Protein AF-A0A374W0S4-F1 (afdb_monomer_lite)

Structure (mmCIF, N/CA/C/O backbone):
data_AF-A0A374W0S4-F1
#
_entry.id   AF-A0A374W0S4-F1
#
loop_
_atom_site.group_PDB
_atom_site.id
_atom_site.type_symbol
_atom_site.label_atom_id
_atom_site.label_alt_id
_atom_site.label_comp_id
_atom_site.label_asym_id
_atom_site.label_entity_id
_atom_site.label_seq_id
_atom_site.pdbx_PDB_ins_code
_atom_site.Cartn_x
_atom_site.Cartn_y
_atom_site.Cartn_z
_atom_site.occupancy
_atom_site.B_iso_or_equiv
_atom_site.auth_seq_id
_atom_site.auth_comp_id
_atom_site.auth_asym_id
_atom_site.auth_atom_id
_atom_site.pdbx_PDB_model_num
ATOM 1 N N . MET A 1 1 ? -20.750 12.967 13.859 1.00 58.66 1 MET A N 1
ATOM 2 C CA . MET A 1 1 ? -20.765 11.959 12.766 1.00 58.66 1 MET A CA 1
ATOM 3 C C . MET A 1 1 ? -19.835 12.288 11.595 1.00 58.66 1 MET A C 1
ATOM 5 O O . MET A 1 1 ? -19.099 11.396 11.187 1.00 58.66 1 MET A O 1
ATOM 9 N N . LYS A 1 2 ? -19.799 13.530 11.077 1.00 63.59 2 LYS A N 1
ATOM 10 C CA . LYS A 1 2 ? -18.998 13.895 9.885 1.00 63.59 2 LYS A CA 1
ATOM 11 C C . LYS A 1 2 ? -17.492 13.575 9.998 1.00 63.59 2 LYS A C 1
ATOM 13 O O . LYS A 1 2 ? -16.965 12.877 9.142 1.00 63.59 2 LYS A O 1
ATOM 18 N N . PHE A 1 3 ? -16.830 13.957 11.097 1.00 68.38 3 PHE A N 1
ATOM 19 C CA . PHE A 1 3 ? -15.390 13.697 11.301 1.00 68.38 3 PHE A CA 1
ATOM 20 C C . PHE A 1 3 ? -15.018 12.201 11.299 1.00 68.38 3 PHE A C 1
ATOM 22 O O . PHE A 1 3 ? -14.041 11.804 10.675 1.00 68.38 3 PHE A O 1
ATOM 29 N N . LYS A 1 4 ? -15.827 11.346 11.945 1.00 75.56 4 LYS A N 1
ATOM 30 C CA . LYS A 1 4 ? -15.586 9.890 11.982 1.00 75.56 4 LYS A CA 1
ATOM 31 C C . LYS A 1 4 ? -15.698 9.248 10.596 1.00 75.56 4 LYS A C 1
ATOM 33 O O . LYS A 1 4 ? -14.952 8.321 10.294 1.00 75.56 4 LYS A O 1
ATOM 38 N N . THR A 1 5 ? -16.604 9.760 9.766 1.00 81.62 5 THR A N 1
ATOM 39 C CA . THR A 1 5 ? -16.811 9.283 8.391 1.00 81.62 5 THR A CA 1
ATOM 40 C C . THR A 1 5 ? -15.637 9.690 7.503 1.00 81.62 5 THR A C 1
ATOM 42 O O . THR A 1 5 ? -15.039 8.837 6.861 1.00 81.62 5 THR A O 1
ATOM 45 N N . ILE A 1 6 ? -15.230 10.962 7.561 1.00 84.25 6 ILE A N 1
ATOM 46 C CA . ILE A 1 6 ? -14.081 11.484 6.806 1.00 84.25 6 ILE A CA 1
ATOM 47 C C . ILE A 1 6 ? -12.793 10.744 7.183 1.00 84.25 6 ILE A C 1
ATOM 49 O O . ILE A 1 6 ? -12.086 10.269 6.303 1.00 84.25 6 ILE A O 1
ATOM 53 N N . ASN A 1 7 ? -12.521 10.556 8.478 1.00 86.00 7 ASN A N 1
ATOM 54 C CA . ASN A 1 7 ? -11.341 9.807 8.914 1.00 86.00 7 ASN A CA 1
ATOM 55 C C . ASN A 1 7 ? -11.355 8.349 8.421 1.00 86.00 7 ASN A C 1
ATOM 57 O O . ASN A 1 7 ? -10.319 7.794 8.070 1.00 86.00 7 ASN A O 1
ATOM 61 N N . THR A 1 8 ? -12.532 7.721 8.383 1.00 90.06 8 THR A N 1
ATOM 62 C CA . THR A 1 8 ? -12.678 6.358 7.857 1.00 90.06 8 THR A CA 1
ATOM 63 C C . THR A 1 8 ? -12.290 6.311 6.383 1.00 90.06 8 THR A C 1
ATOM 65 O O . THR A 1 8 ? -11.489 5.462 6.009 1.00 90.06 8 THR A O 1
ATOM 68 N N . ILE A 1 9 ? -12.779 7.255 5.574 1.00 91.50 9 ILE A N 1
ATOM 69 C CA . ILE A 1 9 ? -12.438 7.359 4.149 1.00 91.50 9 ILE A CA 1
ATOM 70 C C . ILE A 1 9 ? -10.937 7.594 3.964 1.00 91.50 9 ILE A C 1
ATOM 72 O O . ILE A 1 9 ? -10.302 6.842 3.235 1.00 91.50 9 ILE A O 1
ATOM 76 N N . ILE A 1 10 ? -10.363 8.571 4.674 1.00 91.25 10 ILE A N 1
ATOM 77 C CA . ILE A 1 10 ? -8.934 8.903 4.593 1.00 91.25 10 ILE A CA 1
ATOM 78 C C . ILE A 1 10 ? -8.081 7.689 4.947 1.00 91.25 10 ILE A C 1
ATOM 80 O O . ILE A 1 10 ? -7.258 7.287 4.140 1.00 91.25 10 ILE A O 1
ATOM 84 N N . CYS A 1 11 ? -8.305 7.063 6.107 1.00 92.31 11 CYS A N 1
ATOM 85 C CA . CYS A 1 11 ? -7.535 5.884 6.510 1.00 92.31 11 CYS A CA 1
ATOM 86 C C . CYS A 1 11 ? -7.649 4.758 5.476 1.00 92.31 11 CYS A C 1
ATOM 88 O O . CYS A 1 11 ? -6.663 4.084 5.208 1.00 92.31 11 CYS A O 1
ATOM 90 N N . SER A 1 12 ? -8.837 4.562 4.895 1.00 93.25 12 SER A N 1
ATOM 91 C CA . SER A 1 12 ? -9.066 3.541 3.865 1.00 93.25 12 SER A CA 1
ATOM 92 C C . SER A 1 12 ? -8.258 3.830 2.606 1.00 93.25 12 SER A C 1
ATOM 94 O O . SER A 1 12 ? -7.536 2.956 2.144 1.00 93.25 12 SER A O 1
ATOM 96 N N . ALA A 1 13 ? -8.317 5.064 2.105 1.00 93.44 13 ALA A N 1
ATOM 97 C CA . ALA A 1 13 ? -7.558 5.494 0.938 1.00 93.44 13 ALA A CA 1
ATOM 98 C C . ALA A 1 13 ? -6.042 5.440 1.188 1.00 93.44 13 ALA A C 1
ATOM 100 O O . ALA A 1 13 ? -5.299 4.946 0.345 1.00 93.44 13 ALA A O 1
ATOM 101 N N . THR A 1 14 ? -5.576 5.878 2.364 1.00 93.69 14 THR A N 1
ATOM 102 C CA . THR A 1 14 ? -4.165 5.778 2.755 1.00 93.69 14 THR A CA 1
ATOM 103 C C . THR A 1 14 ? -3.705 4.326 2.761 1.00 93.69 14 THR A C 1
ATOM 105 O O . THR A 1 14 ? -2.672 4.036 2.172 1.00 93.69 14 THR A O 1
ATOM 108 N N . MET A 1 15 ? -4.461 3.411 3.382 1.00 94.56 15 MET A N 1
ATOM 109 C CA . MET A 1 15 ? -4.130 1.979 3.393 1.00 94.56 15 MET A CA 1
ATOM 110 C C . MET A 1 15 ? -4.019 1.408 1.982 1.00 94.56 15 MET A C 1
ATOM 112 O O . MET A 1 15 ? -3.077 0.683 1.688 1.00 94.56 15 MET A O 1
ATOM 116 N N . SER A 1 16 ? -4.947 1.762 1.100 1.00 93.38 16 SER A N 1
ATOM 117 C CA . SER A 1 16 ? -4.920 1.303 -0.285 1.00 93.38 16 SER A CA 1
ATOM 118 C C . SER A 1 16 ? -3.696 1.793 -1.036 1.00 93.38 16 SER A C 1
ATOM 120 O O . SER A 1 16 ? -2.976 0.983 -1.613 1.00 93.38 16 SER A O 1
ATOM 122 N N . VAL A 1 17 ? -3.420 3.098 -0.981 1.00 92.44 17 VAL A N 1
ATOM 123 C CA . VAL A 1 17 ? -2.268 3.680 -1.673 1.00 92.44 17 VAL A CA 1
ATOM 124 C C . VAL A 1 17 ? -0.968 3.073 -1.154 1.00 92.44 17 VAL A C 1
ATOM 126 O O . VAL A 1 17 ? -0.157 2.630 -1.956 1.00 92.44 17 VAL A O 1
ATOM 129 N N . ILE A 1 18 ? -0.768 2.977 0.167 1.00 92.44 18 ILE A N 1
ATOM 130 C CA . ILE A 1 18 ? 0.483 2.414 0.699 1.00 92.44 18 ILE A CA 1
ATOM 131 C C . ILE A 1 18 ? 0.643 0.938 0.333 1.00 92.44 18 ILE A C 1
ATOM 133 O O . ILE A 1 18 ? 1.738 0.533 -0.036 1.00 92.44 18 ILE A O 1
ATOM 137 N N . THR A 1 19 ? -0.420 0.132 0.421 1.00 91.50 19 THR A N 1
ATOM 138 C CA . THR A 1 19 ? -0.326 -1.312 0.186 1.00 91.50 19 THR A CA 1
ATOM 139 C C . THR A 1 19 ? -0.103 -1.596 -1.289 1.00 91.50 19 THR A C 1
ATOM 141 O O . THR A 1 19 ? 0.762 -2.401 -1.617 1.00 91.50 19 THR A O 1
ATOM 144 N N . VAL A 1 20 ? -0.827 -0.917 -2.180 1.00 90.50 20 VAL A N 1
ATOM 145 C CA . VAL A 1 20 ? -0.668 -1.120 -3.622 1.00 90.50 20 VAL A CA 1
ATOM 146 C C . VAL A 1 20 ? 0.694 -0.614 -4.092 1.00 90.50 20 VAL A C 1
ATOM 148 O O . VAL A 1 20 ? 1.413 -1.356 -4.756 1.00 90.50 20 VAL A O 1
ATOM 151 N N . SER A 1 21 ? 1.107 0.592 -3.690 1.00 89.44 21 SER A N 1
ATOM 152 C CA . SER A 1 21 ? 2.436 1.108 -4.038 1.00 89.44 21 SER A CA 1
ATOM 153 C C . SER A 1 21 ? 3.566 0.238 -3.479 1.00 89.44 21 SER A C 1
ATOM 155 O O . SER A 1 21 ? 4.611 0.118 -4.114 1.00 89.44 21 SER A O 1
ATOM 157 N N . ALA A 1 22 ? 3.370 -0.395 -2.318 1.00 89.19 22 ALA A N 1
ATOM 158 C CA . ALA A 1 22 ? 4.376 -1.265 -1.718 1.00 89.19 22 ALA A CA 1
ATOM 159 C C . ALA A 1 22 ? 4.645 -2.540 -2.513 1.00 89.19 22 ALA A C 1
ATOM 161 O O . ALA A 1 22 ? 5.776 -3.015 -2.480 1.00 89.19 22 ALA A O 1
ATOM 162 N N . ILE A 1 23 ? 3.658 -3.071 -3.242 1.00 84.94 23 ILE A N 1
ATOM 163 C CA . ILE A 1 23 ? 3.867 -4.228 -4.128 1.00 84.94 23 ILE A CA 1
ATOM 164 C C . ILE A 1 23 ? 4.950 -3.888 -5.157 1.00 84.94 23 ILE A C 1
ATOM 166 O O . ILE A 1 23 ? 5.914 -4.632 -5.315 1.00 84.94 23 ILE A O 1
ATOM 170 N N . PHE A 1 24 ? 4.826 -2.722 -5.790 1.00 80.25 24 PHE A N 1
ATOM 171 C CA . PHE A 1 24 ? 5.741 -2.269 -6.835 1.00 80.25 24 PHE A CA 1
ATOM 172 C C . PHE A 1 24 ? 7.097 -1.829 -6.276 1.00 80.25 24 PHE A C 1
ATOM 174 O O . PHE A 1 24 ? 8.147 -2.214 -6.788 1.00 80.25 24 PHE A O 1
ATOM 181 N N . LEU A 1 25 ? 7.099 -1.052 -5.191 1.00 84.44 25 LEU A N 1
ATOM 182 C CA . LEU A 1 25 ? 8.344 -0.537 -4.625 1.00 84.44 25 LEU A CA 1
ATOM 183 C C . LEU A 1 25 ? 9.178 -1.640 -3.956 1.00 84.44 25 LEU A C 1
ATOM 185 O O . LEU A 1 25 ? 10.404 -1.563 -3.959 1.00 84.44 25 LEU A O 1
ATOM 189 N N . ALA A 1 26 ? 8.546 -2.688 -3.418 1.00 85.88 26 ALA A N 1
ATOM 190 C CA . ALA A 1 26 ? 9.260 -3.832 -2.854 1.00 85.88 26 ALA A CA 1
ATOM 191 C C . ALA A 1 26 ? 10.043 -4.622 -3.911 1.00 85.88 26 ALA A C 1
ATOM 193 O O . ALA A 1 26 ? 11.093 -5.178 -3.589 1.00 85.88 26 ALA A O 1
ATOM 194 N N . GLU A 1 27 ? 9.563 -4.662 -5.156 1.00 80.75 27 GLU A N 1
ATOM 195 C CA . GLU A 1 27 ? 10.288 -5.279 -6.267 1.00 80.75 27 GLU A CA 1
ATOM 196 C C . GLU A 1 27 ? 11.550 -4.476 -6.605 1.00 80.75 27 GLU A C 1
ATOM 198 O O . GLU A 1 27 ? 12.648 -5.030 -6.623 1.00 80.75 27 GLU A O 1
ATOM 203 N N . ILE A 1 28 ? 11.409 -3.154 -6.738 1.00 79.56 28 ILE A N 1
ATOM 204 C CA . ILE A 1 28 ? 12.524 -2.223 -6.965 1.00 79.56 28 ILE A CA 1
ATOM 205 C C . ILE A 1 28 ? 13.573 -2.323 -5.851 1.00 79.56 28 ILE A C 1
ATOM 207 O O . ILE A 1 28 ? 14.764 -2.473 -6.119 1.00 79.56 28 ILE A O 1
ATOM 211 N N . ILE A 1 29 ? 13.133 -2.272 -4.590 1.00 83.19 29 ILE A N 1
ATOM 212 C CA . ILE A 1 29 ? 14.024 -2.399 -3.431 1.00 83.19 29 ILE A CA 1
ATOM 213 C C . ILE A 1 29 ? 14.702 -3.768 -3.437 1.00 83.19 29 ILE A C 1
ATOM 215 O O . ILE A 1 29 ? 15.890 -3.844 -3.160 1.00 83.19 29 ILE A O 1
ATOM 219 N N . GLY A 1 30 ? 13.974 -4.838 -3.769 1.00 81.12 30 GLY A N 1
ATOM 220 C CA . GLY A 1 30 ? 14.528 -6.187 -3.843 1.00 81.12 30 GLY A CA 1
ATOM 221 C C . GLY A 1 30 ? 15.654 -6.318 -4.865 1.00 81.12 30 GLY A C 1
ATOM 222 O O . GLY A 1 30 ? 16.652 -6.971 -4.580 1.00 81.12 30 GLY A O 1
ATOM 223 N N . ILE A 1 31 ? 15.507 -5.663 -6.017 1.00 79.06 31 ILE A N 1
ATOM 224 C CA . ILE A 1 31 ? 16.524 -5.620 -7.072 1.00 79.06 31 ILE A CA 1
ATOM 225 C C . ILE A 1 31 ? 17.734 -4.791 -6.640 1.00 79.06 31 ILE A C 1
ATOM 227 O O . ILE A 1 31 ? 18.868 -5.216 -6.840 1.00 79.06 31 ILE A O 1
ATOM 231 N N . ALA A 1 32 ? 17.506 -3.623 -6.034 1.00 80.62 32 ALA A N 1
ATOM 232 C CA . ALA A 1 32 ? 18.589 -2.761 -5.575 1.00 80.62 32 ALA A CA 1
ATOM 233 C C . ALA A 1 32 ? 19.374 -3.395 -4.414 1.00 80.62 32 ALA A C 1
ATOM 235 O O . ALA A 1 32 ? 20.603 -3.364 -4.396 1.00 80.62 32 ALA A O 1
ATOM 236 N N . ASN A 1 33 ? 18.664 -3.947 -3.427 1.00 83.81 33 ASN A N 1
ATOM 237 C CA . ASN A 1 33 ? 19.228 -4.656 -2.286 1.00 83.81 33 ASN A CA 1
ATOM 238 C C . ASN A 1 33 ? 18.149 -5.473 -1.547 1.00 83.81 33 ASN A C 1
ATOM 240 O O . ASN A 1 33 ? 17.337 -4.942 -0.779 1.00 83.81 33 ASN A O 1
ATOM 244 N N . GLU A 1 34 ? 18.207 -6.796 -1.706 1.00 84.25 34 GLU A N 1
ATOM 245 C CA . GLU A 1 34 ? 17.244 -7.738 -1.131 1.00 84.25 34 GLU A CA 1
ATOM 246 C C . GLU A 1 34 ? 17.101 -7.632 0.400 1.00 84.25 34 GLU A C 1
ATOM 248 O O . GLU A 1 34 ? 16.003 -7.839 0.929 1.00 84.25 34 GLU A O 1
ATOM 253 N N . LEU A 1 35 ? 18.160 -7.228 1.117 1.00 88.56 35 LEU A N 1
ATOM 254 C CA . LEU A 1 35 ? 18.153 -7.085 2.577 1.00 88.56 35 LEU A CA 1
ATOM 255 C C . LEU A 1 35 ? 17.101 -6.078 3.062 1.00 88.56 35 LEU A C 1
ATOM 257 O O . LEU A 1 35 ? 16.513 -6.263 4.128 1.00 88.56 35 LEU A O 1
ATOM 261 N N . PHE A 1 36 ? 16.836 -5.024 2.285 1.00 88.69 36 PHE A N 1
ATOM 262 C CA . PHE A 1 36 ? 15.894 -3.969 2.669 1.00 88.69 36 PHE A CA 1
ATOM 263 C C . PHE A 1 36 ? 14.438 -4.286 2.316 1.00 88.69 36 PHE A C 1
ATOM 265 O O . PHE A 1 36 ? 13.533 -3.626 2.834 1.00 88.69 36 PHE A O 1
ATOM 272 N N . ARG A 1 37 ? 14.180 -5.323 1.509 1.00 88.88 37 ARG A N 1
ATOM 273 C CA . ARG A 1 37 ? 12.826 -5.676 1.060 1.00 88.88 37 ARG A CA 1
ATOM 274 C C . ARG A 1 37 ? 11.918 -6.069 2.225 1.00 88.88 37 ARG A C 1
ATOM 276 O O . ARG A 1 37 ? 10.814 -5.546 2.350 1.00 88.88 37 ARG A O 1
ATOM 283 N N . LEU A 1 38 ? 12.374 -6.961 3.106 1.00 89.88 38 LEU A N 1
ATOM 284 C CA . LEU A 1 38 ? 11.569 -7.414 4.247 1.00 89.88 38 LEU A CA 1
ATOM 285 C C . LEU A 1 38 ? 11.334 -6.297 5.288 1.00 89.88 38 LEU A C 1
ATOM 287 O O . LEU A 1 38 ? 10.174 -6.090 5.653 1.00 89.88 38 LEU A O 1
ATOM 291 N N . PRO A 1 39 ? 12.358 -5.539 5.741 1.00 92.81 39 PRO A N 1
ATOM 292 C CA . PRO A 1 39 ? 12.149 -4.373 6.600 1.00 92.81 39 PRO A CA 1
ATOM 293 C C . PRO A 1 39 ? 11.141 -3.374 6.024 1.00 92.81 39 PRO A C 1
ATOM 295 O O . PRO A 1 39 ? 10.272 -2.897 6.752 1.00 92.81 39 PRO A O 1
ATOM 298 N N . TYR A 1 40 ? 11.205 -3.103 4.717 1.00 91.25 40 TYR A N 1
ATOM 299 C CA . TYR A 1 40 ? 10.252 -2.228 4.041 1.00 91.25 40 TYR A CA 1
ATOM 300 C C . TYR A 1 40 ? 8.809 -2.748 4.145 1.00 91.25 40 TYR A C 1
ATOM 302 O O . TYR A 1 40 ? 7.920 -2.022 4.596 1.00 91.25 40 TYR A O 1
ATOM 310 N N . LEU A 1 41 ? 8.574 -4.022 3.812 1.00 92.19 41 LEU A 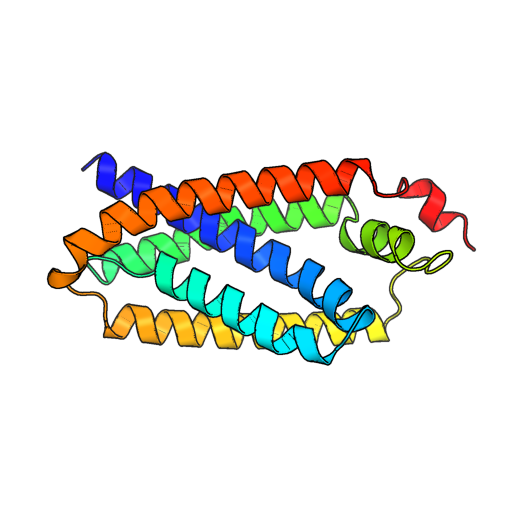N 1
ATOM 311 C CA . LEU A 1 41 ? 7.245 -4.639 3.903 1.00 92.19 41 LEU A CA 1
ATOM 312 C C . LEU A 1 41 ? 6.694 -4.633 5.338 1.00 92.19 41 LEU A C 1
ATOM 314 O O . LEU A 1 41 ? 5.502 -4.399 5.543 1.00 92.19 41 LEU A O 1
ATOM 318 N N . LEU A 1 42 ? 7.554 -4.836 6.342 1.00 93.44 42 LEU A N 1
ATOM 319 C CA . LEU A 1 42 ? 7.167 -4.749 7.752 1.00 93.44 42 LEU A CA 1
ATOM 320 C C . LEU A 1 42 ? 6.724 -3.335 8.136 1.00 93.44 42 LEU A C 1
ATOM 322 O O . LEU A 1 42 ? 5.698 -3.179 8.799 1.00 93.44 42 LEU A O 1
ATOM 326 N N . VAL A 1 43 ? 7.448 -2.302 7.696 1.00 92.88 43 VAL A N 1
ATOM 327 C CA . VAL A 1 43 ? 7.060 -0.902 7.932 1.00 92.88 43 VAL A CA 1
ATOM 328 C C . VAL A 1 43 ? 5.693 -0.612 7.312 1.00 92.88 43 VAL A C 1
ATOM 330 O O . VAL A 1 43 ? 4.824 -0.053 7.983 1.00 92.88 43 VAL A O 1
ATOM 333 N N . VAL A 1 44 ? 5.459 -1.050 6.071 1.00 93.06 44 VAL A N 1
ATOM 334 C CA . VAL A 1 44 ? 4.159 -0.897 5.397 1.00 93.06 44 VAL A CA 1
ATOM 335 C C . VAL A 1 44 ? 3.048 -1.589 6.188 1.00 93.06 44 VAL A C 1
ATOM 337 O O . VAL A 1 44 ? 2.006 -0.982 6.440 1.00 93.06 44 VAL A O 1
ATOM 340 N N . ALA A 1 45 ? 3.273 -2.820 6.649 1.00 93.62 45 ALA A N 1
ATOM 341 C CA . ALA A 1 45 ? 2.298 -3.563 7.441 1.00 93.62 45 ALA A CA 1
ATOM 342 C C . ALA A 1 45 ? 1.985 -2.891 8.791 1.00 93.62 45 ALA A C 1
ATOM 344 O O . ALA A 1 45 ? 0.830 -2.876 9.223 1.00 93.62 45 ALA A O 1
ATOM 345 N N . VAL A 1 46 ? 2.982 -2.283 9.441 1.00 92.81 46 VAL A N 1
ATOM 346 C CA . VAL A 1 46 ? 2.791 -1.507 10.677 1.00 92.81 46 VAL A CA 1
ATOM 347 C C . VAL A 1 46 ? 1.950 -0.260 10.417 1.00 92.81 46 VAL A C 1
ATOM 349 O O . VAL A 1 46 ? 1.011 0.002 11.170 1.00 92.81 46 VAL A O 1
ATOM 352 N N . ILE A 1 47 ? 2.234 0.490 9.347 1.00 92.50 47 ILE A N 1
ATOM 353 C CA . ILE A 1 47 ? 1.433 1.665 8.967 1.00 92.50 47 ILE A CA 1
ATOM 354 C C . ILE A 1 47 ? -0.004 1.233 8.655 1.00 92.50 47 ILE A C 1
ATOM 356 O O . ILE A 1 47 ? -0.952 1.847 9.143 1.00 92.50 47 ILE A O 1
ATOM 360 N N . TYR A 1 48 ? -0.176 0.141 7.911 1.00 93.44 48 TYR A N 1
ATOM 361 C CA . TYR A 1 48 ? -1.481 -0.432 7.597 1.00 93.44 48 TYR A CA 1
ATOM 362 C C . TYR A 1 48 ? -2.271 -0.792 8.867 1.00 93.44 48 TYR A C 1
ATOM 364 O O . TYR A 1 48 ? -3.408 -0.350 9.050 1.00 93.44 48 TYR A O 1
ATOM 372 N N . ALA A 1 49 ? -1.650 -1.512 9.806 1.00 92.19 49 ALA A N 1
ATOM 373 C CA . ALA A 1 49 ? -2.259 -1.844 11.094 1.00 92.19 49 ALA A CA 1
ATOM 374 C C . ALA A 1 49 ? -2.616 -0.584 11.899 1.00 92.19 49 ALA A C 1
ATOM 376 O O . ALA A 1 49 ? -3.706 -0.489 12.474 1.00 92.19 49 ALA A O 1
ATOM 377 N N . ALA A 1 50 ? -1.726 0.412 11.903 1.00 91.25 50 ALA A N 1
ATOM 378 C CA . ALA A 1 50 ? -1.952 1.685 12.568 1.00 91.25 50 ALA A CA 1
ATOM 379 C C . ALA A 1 50 ? -3.142 2.440 11.966 1.00 91.25 50 ALA A C 1
ATOM 381 O O . ALA A 1 50 ? -3.899 3.037 12.725 1.00 91.25 50 ALA A O 1
ATOM 382 N N . MET A 1 51 ? -3.362 2.383 10.648 1.00 92.62 51 MET A N 1
ATOM 383 C CA . MET A 1 51 ? -4.515 2.994 9.966 1.00 92.62 51 MET A CA 1
ATOM 384 C C . MET A 1 51 ? -5.831 2.224 10.185 1.00 92.62 51 MET A C 1
ATOM 386 O O . MET A 1 51 ? -6.907 2.834 10.207 1.00 92.62 51 MET A O 1
ATOM 390 N N . LEU A 1 52 ? -5.768 0.915 10.456 1.00 91.69 52 LEU A N 1
ATOM 391 C CA . LEU A 1 52 ? -6.937 0.103 10.822 1.00 91.69 52 LEU A CA 1
ATOM 392 C C . LEU A 1 52 ? -7.453 0.361 12.241 1.00 91.69 52 LEU A C 1
ATOM 394 O O . LEU A 1 52 ? -8.654 0.193 12.491 1.00 91.69 52 LEU A O 1
ATOM 398 N N . LEU A 1 53 ? -6.589 0.795 13.169 1.00 90.12 53 LEU A N 1
ATOM 399 C CA . LEU A 1 53 ? -6.987 1.070 14.553 1.00 90.12 53 LEU A CA 1
ATOM 400 C C . LEU A 1 53 ? -8.222 1.973 14.600 1.00 90.12 53 LEU A C 1
ATOM 402 O O . LEU A 1 53 ? -8.303 3.003 13.927 1.00 90.12 53 LEU A O 1
ATOM 406 N N . SER A 1 54 ? -9.215 1.550 15.373 1.00 87.25 54 SER A N 1
ATOM 407 C CA . SER A 1 54 ? -10.526 2.192 15.415 1.00 87.25 54 SER A CA 1
ATOM 408 C C . SER A 1 54 ? -11.133 2.098 16.811 1.00 87.25 54 SER A C 1
ATOM 410 O O . SER A 1 54 ? -10.752 1.247 17.613 1.00 87.25 54 SER A O 1
ATOM 412 N N . GLU A 1 55 ? -12.111 2.959 17.090 1.00 86.00 55 GLU A N 1
ATOM 413 C CA . GLU A 1 55 ? -12.880 2.956 18.346 1.00 86.00 55 GLU A CA 1
ATOM 414 C C . GLU A 1 55 ? -13.785 1.724 18.470 1.00 86.00 55 GLU A C 1
ATOM 416 O O . GLU A 1 55 ? -14.100 1.294 19.574 1.00 86.00 55 GLU A O 1
ATOM 421 N N . SER A 1 56 ? -14.211 1.163 17.335 1.00 86.44 56 SER A N 1
ATOM 422 C CA . SER A 1 56 ? -15.084 -0.005 17.282 1.00 86.44 56 SER A CA 1
ATOM 423 C C . SER A 1 56 ? -14.667 -0.967 16.175 1.00 86.44 56 SER A C 1
ATOM 425 O O . SER A 1 56 ? -14.191 -0.556 15.113 1.00 86.44 56 SER A O 1
ATOM 427 N N . LYS A 1 57 ? -14.957 -2.252 16.391 1.00 87.62 57 LYS A N 1
ATOM 428 C CA . LYS A 1 57 ? -14.758 -3.322 15.403 1.00 87.62 57 LYS A CA 1
ATOM 429 C C . LYS A 1 57 ? -15.527 -3.072 14.104 1.00 87.62 57 LYS A C 1
ATOM 431 O O . LYS A 1 57 ? -15.000 -3.316 13.027 1.00 87.62 57 LYS A O 1
ATOM 436 N N . LYS A 1 58 ? -16.744 -2.517 14.194 1.00 88.38 58 LYS A N 1
ATOM 437 C CA . LYS A 1 58 ? -17.543 -2.129 13.018 1.00 88.38 58 LYS A CA 1
ATOM 438 C C . LYS A 1 58 ? -16.824 -1.079 12.173 1.00 88.38 58 LYS A C 1
ATOM 440 O O . LYS A 1 58 ? -16.789 -1.198 10.956 1.00 88.38 58 LYS A O 1
ATOM 445 N N . GLN A 1 59 ? -16.229 -0.073 12.812 1.00 88.12 59 GLN A N 1
ATOM 446 C CA . GLN A 1 59 ? -15.486 0.967 12.103 1.00 88.12 59 GLN A CA 1
ATOM 447 C C . GLN A 1 59 ? -14.185 0.431 11.491 1.00 88.12 59 GLN A C 1
ATOM 449 O O . GLN A 1 59 ? -13.842 0.827 10.383 1.00 88.12 59 GLN A O 1
ATOM 454 N N . LEU A 1 60 ? -13.497 -0.491 12.170 1.00 91.25 60 LEU A N 1
ATOM 455 C CA . LEU A 1 60 ? -12.330 -1.179 11.613 1.00 91.25 60 LEU A CA 1
ATOM 456 C C . LEU A 1 60 ? -12.699 -1.956 10.346 1.00 91.25 60 LEU A C 1
ATOM 458 O O . LEU A 1 60 ? -12.056 -1.777 9.316 1.00 91.25 60 LEU A O 1
ATOM 462 N N . LEU A 1 61 ? -13.759 -2.770 10.405 1.00 90.94 61 LEU A N 1
A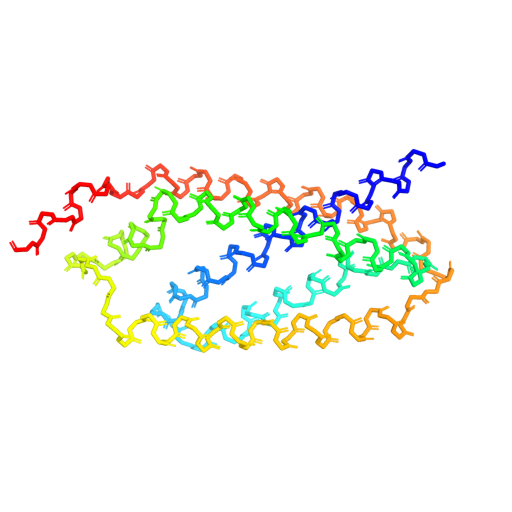TOM 463 C CA . LEU A 1 61 ? -14.244 -3.517 9.242 1.00 90.94 61 LEU A CA 1
ATOM 464 C C . LEU A 1 61 ? -14.673 -2.580 8.113 1.00 90.94 61 LEU A C 1
ATOM 466 O O . LEU A 1 61 ? -14.370 -2.850 6.959 1.00 90.94 61 LEU A O 1
ATOM 470 N N . LEU A 1 62 ? -15.315 -1.455 8.436 1.00 92.00 62 LEU A N 1
ATOM 471 C CA . LEU A 1 62 ? -15.692 -0.459 7.438 1.00 92.00 62 LEU A CA 1
ATOM 472 C C . LEU A 1 62 ? -14.467 0.147 6.741 1.00 92.00 62 LEU A C 1
ATOM 474 O O . LEU A 1 62 ? -14.476 0.253 5.520 1.00 92.00 62 LEU A O 1
ATOM 478 N N . LYS A 1 63 ? -13.412 0.502 7.491 1.00 93.44 63 LYS A N 1
ATOM 479 C CA . LYS A 1 63 ? -12.146 0.975 6.905 1.00 93.44 63 LYS A CA 1
ATOM 480 C C . LYS A 1 63 ? -11.536 -0.073 5.975 1.00 93.44 63 LYS A C 1
ATOM 482 O O . LYS A 1 63 ? -11.066 0.244 4.889 1.00 93.44 63 LYS A O 1
ATOM 487 N N . TRP A 1 64 ? -11.551 -1.330 6.410 1.00 93.50 64 TRP A N 1
ATOM 488 C CA . TRP A 1 64 ? -11.002 -2.423 5.622 1.00 93.50 64 TRP A CA 1
ATOM 489 C C . TRP A 1 64 ? -11.794 -2.660 4.331 1.00 93.50 64 TRP A C 1
ATOM 491 O O . TRP A 1 64 ? -11.215 -2.628 3.251 1.00 93.50 64 TRP A O 1
ATOM 501 N N . VAL A 1 65 ? -13.117 -2.809 4.409 1.00 93.75 65 VAL A N 1
ATOM 502 C CA . VAL A 1 65 ? -13.969 -3.013 3.226 1.00 93.75 65 VAL A CA 1
ATOM 503 C C . VAL A 1 65 ? -13.858 -1.836 2.260 1.00 93.75 65 VAL A C 1
ATOM 505 O O . VAL A 1 65 ? -13.751 -2.044 1.056 1.00 93.75 65 VAL A O 1
ATOM 508 N N . LEU A 1 66 ? -13.828 -0.603 2.773 1.00 94.19 66 LEU A N 1
ATOM 509 C CA . LEU A 1 66 ? -13.707 0.592 1.943 1.00 94.19 66 LEU A CA 1
ATOM 510 C C . LEU A 1 66 ? -12.323 0.722 1.285 1.00 94.19 66 LEU A C 1
ATOM 512 O O . LEU A 1 66 ? -12.214 1.348 0.236 1.00 94.19 66 LEU A O 1
ATOM 516 N N . SER A 1 67 ? -11.277 0.108 1.848 1.00 93.56 67 SER A N 1
ATOM 517 C CA . SER A 1 67 ? -9.960 0.052 1.200 1.00 93.56 67 SER A CA 1
ATOM 518 C C . SER A 1 67 ? -9.940 -0.841 -0.046 1.00 93.56 67 SER A C 1
ATOM 520 O O . SER A 1 67 ? -9.144 -0.602 -0.943 1.00 93.56 67 SER A O 1
ATOM 522 N N . LEU A 1 68 ? -10.840 -1.819 -0.184 1.00 91.62 68 LEU A N 1
ATOM 523 C CA . LEU A 1 68 ? -10.868 -2.698 -1.362 1.00 91.62 68 LEU A CA 1
ATOM 524 C C . LEU A 1 68 ? -11.103 -1.943 -2.688 1.00 91.62 68 LEU A C 1
ATOM 526 O O . LEU A 1 68 ? -10.272 -2.087 -3.587 1.00 91.62 68 LEU A O 1
ATOM 530 N N . PRO A 1 69 ? -12.155 -1.108 -2.842 1.00 92.25 69 PRO A N 1
ATOM 531 C CA . PRO A 1 69 ? -12.350 -0.346 -4.075 1.00 92.25 69 PRO A CA 1
ATOM 532 C C . PRO A 1 69 ? -11.235 0.679 -4.312 1.00 92.25 69 PRO A C 1
ATOM 534 O O . PRO A 1 69 ? -10.800 0.843 -5.446 1.00 92.25 69 PRO A O 1
ATOM 537 N N . PHE A 1 70 ? -10.717 1.337 -3.267 1.00 92.50 70 PHE A N 1
ATOM 538 C CA . PHE A 1 70 ? -9.572 2.241 -3.421 1.00 92.50 70 PHE A CA 1
ATOM 539 C C . PHE A 1 70 ? -8.324 1.503 -3.918 1.00 92.50 70 PHE A C 1
ATOM 541 O O . PHE A 1 70 ? -7.644 1.995 -4.813 1.00 92.50 70 PHE A O 1
ATOM 548 N N . SER A 1 71 ? -8.048 0.308 -3.389 1.00 92.12 71 SER A N 1
ATOM 549 C CA . SER A 1 71 ? -6.922 -0.517 -3.832 1.00 92.12 71 SER A CA 1
ATOM 550 C C . SER A 1 71 ? -7.090 -0.950 -5.283 1.00 92.12 71 SER A C 1
ATOM 552 O O . SER A 1 71 ? -6.119 -0.920 -6.029 1.00 92.12 71 SER A O 1
ATOM 554 N N . PHE A 1 72 ? -8.314 -1.289 -5.698 1.00 91.00 72 PHE A N 1
ATOM 555 C CA . PHE A 1 72 ? -8.615 -1.594 -7.094 1.00 91.00 72 PHE A CA 1
ATOM 556 C C . PHE A 1 72 ? -8.291 -0.409 -8.014 1.00 91.00 72 PHE A C 1
ATOM 558 O O . PHE A 1 72 ? -7.545 -0.581 -8.969 1.00 91.00 72 PHE A O 1
ATOM 565 N N . PHE A 1 73 ? -8.747 0.807 -7.691 1.00 90.75 73 PHE A N 1
ATOM 566 C CA . PHE A 1 73 ? -8.433 1.993 -8.500 1.00 90.75 73 PHE A CA 1
ATOM 567 C C . PHE A 1 73 ? -6.934 2.310 -8.554 1.00 90.75 73 PHE A C 1
ATOM 569 O O . PHE A 1 73 ? -6.420 2.653 -9.616 1.00 90.75 73 PHE A O 1
ATOM 576 N N . CYS A 1 74 ? -6.218 2.184 -7.431 1.00 90.50 74 CYS A N 1
ATOM 577 C CA . CYS A 1 74 ? -4.765 2.361 -7.419 1.00 90.50 74 CYS A CA 1
ATOM 578 C C . CYS A 1 74 ? -4.067 1.313 -8.290 1.00 90.50 74 CYS A C 1
ATOM 580 O O . CYS A 1 74 ? -3.160 1.650 -9.045 1.00 90.50 74 CYS A O 1
ATOM 582 N N . PHE A 1 75 ? -4.490 0.052 -8.198 1.00 89.25 75 PHE A N 1
ATOM 583 C CA . PHE A 1 75 ? -3.913 -1.032 -8.982 1.00 89.25 75 PHE A CA 1
ATOM 584 C C . PHE A 1 75 ? -4.165 -0.838 -10.480 1.00 89.25 75 PHE A C 1
ATOM 586 O O . PHE A 1 75 ? -3.224 -0.917 -11.260 1.00 89.25 75 PHE A O 1
ATOM 593 N N . GLU A 1 76 ? -5.398 -0.502 -10.867 1.00 90.81 76 GLU A N 1
ATOM 594 C CA . GLU A 1 76 ? -5.764 -0.170 -12.248 1.00 90.81 76 GLU A CA 1
ATOM 595 C C . GLU A 1 76 ? -4.912 0.971 -12.808 1.00 90.81 76 GLU A C 1
ATOM 597 O O . GLU A 1 76 ? -4.397 0.865 -13.918 1.00 90.81 76 GLU A O 1
ATOM 602 N N . TYR A 1 77 ? -4.688 2.033 -12.028 1.00 90.50 77 TYR A N 1
ATOM 603 C CA . TYR A 1 77 ? -3.808 3.126 -12.441 1.00 90.50 77 TYR A CA 1
ATOM 604 C C . TYR A 1 77 ? -2.383 2.634 -12.733 1.00 90.50 77 TYR A C 1
ATOM 606 O O . TYR A 1 77 ? -1.836 2.914 -13.801 1.00 90.50 77 TYR A O 1
ATOM 614 N N . PHE A 1 78 ? -1.780 1.866 -11.822 1.00 88.50 78 PHE A N 1
ATOM 615 C CA . PHE A 1 78 ? -0.424 1.343 -12.021 1.00 88.50 78 PHE A CA 1
ATOM 616 C C . PHE A 1 78 ? -0.337 0.345 -13.179 1.00 88.50 78 PHE A C 1
ATOM 618 O O . PHE A 1 78 ? 0.669 0.310 -13.890 1.00 88.50 78 PHE A O 1
ATOM 625 N N . TRP A 1 79 ? -1.395 -0.439 -13.384 1.00 86.75 79 TRP A N 1
ATOM 626 C CA . TRP A 1 79 ? -1.500 -1.393 -14.478 1.00 86.75 79 TRP A CA 1
ATOM 627 C C . TRP A 1 79 ? -1.567 -0.691 -15.836 1.00 86.75 79 TRP A C 1
ATOM 629 O O . TRP A 1 79 ? -0.746 -0.961 -16.708 1.00 86.75 79 TRP A O 1
ATOM 639 N N . GLN A 1 80 ? -2.495 0.257 -15.998 1.00 88.62 80 GLN A N 1
ATOM 640 C CA . GLN A 1 80 ? -2.704 0.994 -17.251 1.00 88.62 80 GLN A CA 1
ATOM 641 C C . GLN A 1 80 ? -1.497 1.843 -17.642 1.00 88.62 80 GLN A C 1
ATOM 643 O O . GLN A 1 80 ? -1.211 2.031 -18.821 1.00 88.62 80 GLN A O 1
ATOM 648 N N . THR A 1 81 ? -0.775 2.351 -16.649 1.00 87.56 81 THR A N 1
ATOM 649 C CA . THR A 1 81 ? 0.438 3.131 -16.875 1.00 87.56 81 THR A CA 1
ATOM 650 C C . THR A 1 81 ? 1.678 2.248 -17.029 1.00 87.56 81 THR A C 1
ATOM 652 O O . THR A 1 81 ? 2.761 2.776 -17.227 1.00 87.56 81 THR A O 1
ATOM 655 N N . HIS A 1 82 ? 1.590 0.916 -16.944 1.00 87.50 82 HIS A N 1
ATOM 656 C CA . HIS A 1 82 ? 2.763 0.026 -16.964 1.00 87.50 82 HIS A CA 1
ATOM 657 C C . HIS A 1 82 ? 3.869 0.480 -15.993 1.00 87.50 82 HIS A C 1
ATOM 659 O O . HIS A 1 82 ? 5.061 0.452 -16.315 1.00 87.50 82 HIS A O 1
ATOM 665 N N . TYR A 1 83 ? 3.463 0.965 -14.818 1.00 86.44 83 TYR A N 1
ATOM 666 C CA . TYR A 1 83 ? 4.334 1.687 -13.893 1.00 86.44 83 TYR A CA 1
ATOM 667 C C . TYR A 1 83 ? 5.547 0.861 -13.468 1.00 86.44 83 TYR A C 1
ATOM 669 O O . TYR A 1 83 ? 6.665 1.362 -13.484 1.00 86.44 83 TYR A O 1
ATOM 677 N N . SER A 1 84 ? 5.344 -0.420 -13.143 1.00 81.62 84 SER A N 1
ATOM 678 C CA . SER A 1 84 ? 6.415 -1.334 -12.727 1.00 81.62 84 SER A CA 1
ATOM 679 C C . SER A 1 84 ? 7.471 -1.525 -13.808 1.00 81.62 84 SER A C 1
ATOM 681 O O . SER A 1 84 ? 8.657 -1.358 -13.547 1.00 81.62 84 SER A O 1
ATOM 683 N N . ILE A 1 85 ? 7.042 -1.831 -15.031 1.00 84.62 85 ILE A N 1
ATOM 684 C CA . ILE A 1 85 ? 7.931 -2.093 -16.163 1.00 84.62 85 ILE A CA 1
ATOM 685 C C . ILE A 1 85 ? 8.736 -0.837 -16.495 1.00 84.62 85 ILE A C 1
ATOM 687 O O . ILE A 1 85 ? 9.953 -0.911 -16.665 1.00 84.62 85 ILE A O 1
ATOM 691 N N . ARG A 1 86 ? 8.085 0.330 -16.543 1.00 87.88 86 ARG A N 1
ATOM 692 C CA . ARG A 1 86 ? 8.783 1.594 -16.798 1.00 87.88 86 ARG A CA 1
ATOM 693 C C . ARG A 1 86 ? 9.748 1.955 -15.665 1.00 87.88 86 ARG A C 1
ATOM 695 O O . ARG A 1 86 ? 10.870 2.360 -15.947 1.00 87.88 86 ARG A O 1
ATOM 702 N N . ALA A 1 87 ? 9.364 1.737 -14.407 1.00 85.81 87 ALA A N 1
ATOM 703 C CA . ALA A 1 87 ? 10.244 1.954 -13.260 1.00 85.81 87 ALA A CA 1
ATOM 704 C C . ALA A 1 87 ? 11.471 1.027 -13.281 1.00 85.81 87 ALA A C 1
ATOM 706 O O . ALA A 1 87 ? 12.582 1.466 -12.996 1.00 85.81 87 ALA A O 1
ATOM 707 N N . LEU A 1 88 ? 11.293 -0.242 -13.657 1.00 84.56 88 LEU A N 1
ATOM 708 C CA . LEU A 1 88 ? 12.390 -1.202 -13.797 1.00 84.56 88 LEU A CA 1
ATOM 709 C C . LEU A 1 88 ? 13.374 -0.778 -14.887 1.00 84.56 88 LEU A C 1
ATOM 711 O O . LEU A 1 88 ? 14.574 -0.811 -14.648 1.00 84.56 88 LEU A O 1
ATOM 715 N N . ASN A 1 89 ? 12.876 -0.313 -16.034 1.00 87.06 89 ASN A N 1
ATOM 716 C CA . ASN A 1 89 ? 13.716 0.173 -17.134 1.00 87.06 89 ASN A CA 1
ATOM 717 C C . ASN A 1 89 ? 14.388 1.522 -16.846 1.00 87.06 89 ASN A C 1
ATOM 719 O O . ASN A 1 89 ? 15.372 1.865 -17.492 1.00 87.06 89 ASN A O 1
ATOM 723 N N . TRP A 1 90 ? 13.879 2.288 -15.880 1.00 86.06 90 TRP A N 1
ATOM 724 C CA . TRP A 1 90 ? 14.562 3.480 -15.378 1.00 86.06 90 TRP A CA 1
ATOM 725 C C . TRP A 1 90 ? 15.769 3.128 -14.494 1.00 86.06 90 TRP A C 1
ATOM 727 O O . TRP A 1 90 ? 16.755 3.858 -14.475 1.00 86.06 90 TRP A O 1
ATOM 737 N N . ILE A 1 91 ? 15.703 2.008 -13.766 1.00 83.50 91 ILE A N 1
ATOM 738 C CA . ILE A 1 91 ? 16.765 1.564 -12.847 1.00 83.50 91 ILE A CA 1
ATOM 739 C C . ILE A 1 91 ? 17.779 0.659 -13.550 1.00 83.50 91 ILE A C 1
ATOM 741 O O . ILE A 1 91 ? 18.975 0.743 -13.276 1.00 83.50 91 ILE A O 1
ATOM 745 N N . ILE A 1 92 ? 17.305 -0.219 -14.432 1.00 82.62 92 ILE A N 1
ATOM 746 C CA . ILE A 1 92 ? 18.109 -1.159 -15.209 1.00 82.62 92 ILE A CA 1
ATOM 747 C C . ILE A 1 92 ? 17.918 -0.826 -16.686 1.00 82.62 92 ILE A C 1
ATOM 749 O O . ILE A 1 92 ? 16.873 -1.110 -17.273 1.00 82.62 92 ILE A O 1
ATOM 753 N N . GLU A 1 93 ? 18.948 -0.246 -17.289 1.00 80.56 93 GLU A N 1
ATOM 754 C CA . GLU A 1 93 ? 18.960 0.066 -18.715 1.00 80.56 93 GLU A CA 1
ATOM 755 C C . GLU A 1 93 ? 18.838 -1.223 -19.551 1.00 80.56 93 GLU A C 1
ATOM 757 O O . GLU A 1 93 ? 19.530 -2.211 -19.294 1.00 80.56 93 GLU A O 1
ATOM 762 N N . GLY A 1 94 ? 17.923 -1.237 -20.527 1.00 75.94 94 GLY A N 1
ATOM 763 C CA . GLY A 1 94 ? 17.689 -2.394 -21.399 1.00 75.94 94 GLY A CA 1
ATOM 764 C C . GLY A 1 94 ? 16.990 -3.591 -20.739 1.00 75.94 94 GLY A C 1
ATOM 765 O O . GLY A 1 94 ? 17.045 -4.692 -21.281 1.00 75.94 94 GLY A O 1
ATOM 766 N N . TYR A 1 95 ? 16.332 -3.411 -19.585 1.00 80.69 95 TYR A N 1
ATOM 767 C CA . TYR A 1 95 ? 15.588 -4.488 -18.914 1.00 80.69 95 TYR A CA 1
ATOM 768 C C . TYR A 1 95 ? 14.471 -5.089 -19.789 1.00 80.69 95 TYR A C 1
ATOM 770 O O . TYR A 1 95 ? 14.219 -6.292 -19.739 1.00 80.69 95 TYR A O 1
ATOM 778 N N . GLY A 1 96 ? 13.798 -4.264 -20.595 1.00 82.25 96 GLY A N 1
ATOM 779 C CA . GLY A 1 96 ? 12.707 -4.691 -21.466 1.00 82.25 96 GLY A CA 1
ATOM 780 C C . GLY A 1 96 ? 11.455 -5.062 -20.670 1.00 82.25 96 GLY A C 1
ATOM 781 O O . GLY A 1 96 ? 10.964 -4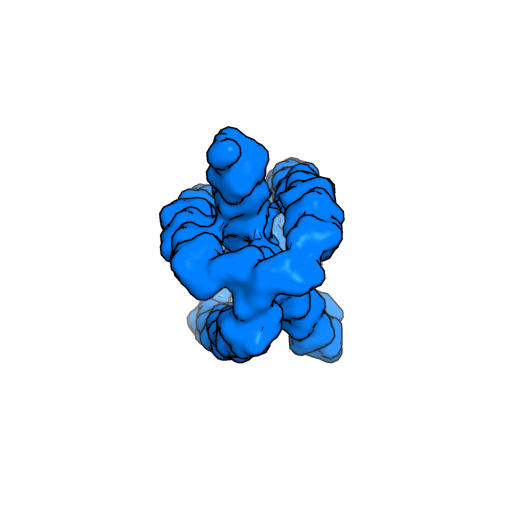.278 -19.855 1.00 82.25 96 GLY A O 1
ATOM 782 N N . THR A 1 97 ? 10.899 -6.249 -20.906 1.00 81.69 97 THR A N 1
ATOM 783 C CA . THR A 1 97 ? 9.674 -6.717 -20.234 1.00 81.69 97 THR A CA 1
ATOM 784 C C . THR A 1 97 ? 9.979 -7.687 -19.093 1.00 81.69 97 THR A C 1
ATOM 786 O O . THR A 1 97 ? 10.985 -8.396 -19.106 1.00 81.69 97 THR A O 1
ATOM 789 N N . GLN A 1 98 ? 9.106 -7.733 -18.079 1.00 76.00 98 GLN A N 1
ATOM 790 C CA . GLN A 1 98 ? 9.270 -8.667 -16.962 1.00 76.00 98 GLN A CA 1
ATOM 791 C C . GLN A 1 98 ? 9.263 -10.121 -17.451 1.00 76.00 98 GLN A C 1
ATOM 793 O O . GLN A 1 98 ? 8.339 -10.570 -18.131 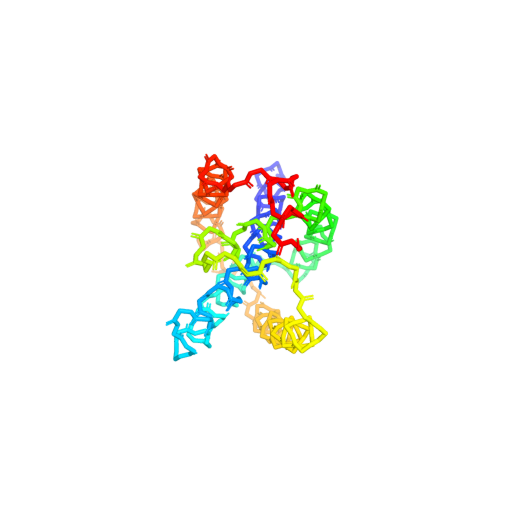1.00 76.00 98 GLN A O 1
ATOM 798 N N . SER A 1 99 ? 10.282 -10.880 -17.043 1.00 78.38 99 SER A N 1
ATOM 799 C CA . SER A 1 99 ? 10.341 -12.320 -17.289 1.00 78.38 99 SER A CA 1
ATOM 800 C C . SER A 1 99 ? 9.292 -13.074 -16.461 1.00 78.38 99 SER A C 1
ATOM 802 O O . SER A 1 99 ? 8.817 -12.596 -15.427 1.00 78.38 99 SER A O 1
ATOM 804 N N . ALA A 1 100 ? 8.978 -14.312 -16.858 1.00 73.62 100 ALA A N 1
ATOM 805 C CA . ALA A 1 100 ? 8.087 -15.185 -16.089 1.00 73.62 100 ALA A CA 1
ATOM 806 C C . ALA A 1 100 ? 8.563 -15.389 -14.632 1.00 73.62 100 ALA A C 1
ATOM 808 O O . ALA A 1 100 ? 7.744 -15.466 -13.716 1.00 73.62 100 ALA A O 1
ATOM 809 N N . GLY A 1 101 ? 9.883 -15.417 -14.406 1.00 72.69 101 GLY A N 1
ATOM 810 C CA . GLY A 1 101 ? 10.476 -15.488 -13.068 1.00 72.69 101 GLY A CA 1
ATOM 811 C C . GLY A 1 101 ? 10.298 -14.202 -12.254 1.00 72.69 101 GLY A C 1
ATOM 812 O O . GLY A 1 101 ? 10.008 -14.278 -11.060 1.00 72.69 101 GLY A O 1
ATOM 813 N N . GLY A 1 102 ? 10.401 -13.030 -12.893 1.00 75.50 102 GLY A N 1
ATOM 814 C CA . GLY A 1 102 ? 10.121 -11.734 -12.259 1.00 75.50 102 GLY A CA 1
ATOM 815 C C . GLY A 1 102 ? 8.673 -11.639 -11.774 1.00 75.50 102 GLY A C 1
ATOM 816 O O . GLY A 1 102 ? 8.427 -11.366 -10.600 1.00 75.50 102 GLY A O 1
ATOM 817 N N . ASN A 1 103 ? 7.722 -12.017 -12.633 1.00 78.88 103 ASN A N 1
ATOM 818 C CA . ASN A 1 103 ? 6.299 -12.054 -12.283 1.00 78.88 103 ASN A CA 1
ATOM 819 C C . ASN A 1 103 ? 6.001 -13.019 -11.123 1.00 78.88 103 ASN A C 1
ATOM 821 O O . ASN A 1 103 ? 5.208 -12.704 -10.234 1.00 78.88 103 ASN A O 1
ATOM 825 N N . PHE A 1 104 ? 6.657 -14.183 -11.093 1.00 79.31 104 PHE A N 1
ATOM 826 C CA . PHE A 1 104 ? 6.509 -15.141 -9.996 1.00 79.31 104 PHE A CA 1
ATOM 827 C C . PHE A 1 104 ? 7.069 -14.606 -8.669 1.00 79.31 104 PHE A C 1
ATOM 829 O O . PHE A 1 104 ? 6.425 -14.736 -7.628 1.00 79.31 104 PHE A O 1
ATOM 836 N N . SER A 1 105 ? 8.231 -13.948 -8.701 1.00 80.50 105 SER A N 1
ATOM 837 C CA . SER A 1 105 ? 8.809 -13.281 -7.528 1.00 80.50 105 SER A CA 1
ATOM 838 C C . SER A 1 105 ? 7.878 -12.189 -6.986 1.00 80.50 105 SER A C 1
ATOM 840 O O . SER A 1 105 ? 7.572 -12.169 -5.790 1.00 80.50 105 SER A O 1
ATOM 842 N N . GLY A 1 106 ? 7.337 -11.342 -7.869 1.00 80.12 106 GLY A N 1
ATOM 843 C CA . GLY A 1 106 ? 6.346 -10.324 -7.510 1.00 80.12 106 GLY A CA 1
ATOM 844 C C . GLY A 1 106 ? 5.093 -10.919 -6.857 1.00 80.12 106 GLY A C 1
ATOM 845 O O . GLY A 1 106 ? 4.602 -10.398 -5.855 1.00 80.12 106 GLY A O 1
ATOM 846 N N . PHE A 1 107 ? 4.618 -12.067 -7.347 1.00 83.12 107 PHE A N 1
ATOM 847 C CA . PHE A 1 107 ? 3.487 -12.780 -6.751 1.00 83.12 107 PHE A CA 1
ATOM 848 C C . PHE A 1 107 ? 3.777 -13.296 -5.330 1.00 83.12 107 PHE A C 1
ATOM 850 O O . PHE A 1 107 ? 2.929 -13.176 -4.443 1.00 83.12 107 PHE A O 1
ATOM 857 N N . ILE A 1 108 ? 4.981 -13.815 -5.069 1.00 85.81 108 ILE A N 1
ATOM 858 C CA . ILE A 1 108 ? 5.386 -14.228 -3.714 1.00 85.81 108 ILE A CA 1
ATOM 859 C C . ILE A 1 108 ? 5.420 -13.020 -2.771 1.00 85.81 108 ILE A C 1
ATOM 861 O O . ILE A 1 108 ? 4.919 -13.099 -1.646 1.00 85.81 108 ILE A O 1
ATOM 865 N N . VAL A 1 109 ? 5.975 -11.893 -3.225 1.00 85.75 109 VAL A N 1
ATOM 866 C CA . VAL A 1 109 ? 6.018 -10.646 -2.445 1.00 85.75 109 VAL A CA 1
ATOM 867 C C . VAL A 1 109 ? 4.608 -10.150 -2.125 1.00 85.75 109 VAL A C 1
ATOM 869 O O . VAL A 1 109 ? 4.343 -9.754 -0.987 1.00 85.75 109 VAL A O 1
ATOM 872 N N . LEU A 1 110 ? 3.683 -10.237 -3.084 1.00 86.94 110 LEU A N 1
ATOM 873 C CA . LEU A 1 110 ? 2.272 -9.927 -2.869 1.00 86.94 110 LEU A CA 1
ATOM 874 C C . LEU A 1 110 ? 1.662 -10.808 -1.772 1.00 86.94 110 LEU A C 1
ATOM 876 O O . LEU A 1 110 ? 1.051 -10.281 -0.844 1.00 86.94 110 LEU A O 1
ATOM 880 N N . ILE A 1 111 ? 1.849 -12.132 -1.836 1.00 89.62 111 ILE A N 1
ATOM 881 C CA . ILE A 1 111 ? 1.352 -13.051 -0.798 1.00 89.62 111 ILE A CA 1
ATOM 882 C C . ILE A 1 111 ? 1.918 -12.670 0.572 1.00 89.62 111 ILE A C 1
ATOM 884 O O . ILE A 1 111 ? 1.167 -12.575 1.544 1.00 89.62 111 ILE A O 1
ATOM 888 N N . LEU A 1 112 ? 3.226 -12.415 0.655 1.00 91.12 112 LEU A N 1
ATOM 889 C CA . LEU A 1 112 ? 3.877 -12.031 1.904 1.00 91.12 112 LEU A CA 1
ATOM 890 C C . LEU A 1 112 ? 3.280 -10.738 2.477 1.00 91.12 112 LEU A C 1
ATOM 892 O O . LEU A 1 112 ? 2.946 -10.688 3.662 1.00 91.12 112 LEU A O 1
ATOM 896 N N . LEU A 1 113 ? 3.093 -9.711 1.644 1.00 91.31 113 LEU A N 1
ATOM 897 C CA . LEU A 1 113 ? 2.478 -8.452 2.061 1.00 91.31 113 LEU A CA 1
ATOM 898 C C . LEU A 1 113 ? 1.039 -8.660 2.552 1.00 91.31 113 LEU A C 1
ATOM 900 O O . LEU A 1 113 ? 0.666 -8.117 3.590 1.00 91.31 113 LEU A O 1
ATOM 904 N N . LEU A 1 114 ? 0.246 -9.483 1.860 1.00 91.00 114 LEU A N 1
ATOM 905 C CA . LEU A 1 114 ? -1.123 -9.804 2.271 1.00 91.00 114 LEU A CA 1
ATOM 906 C C . LEU A 1 114 ? -1.161 -10.497 3.637 1.00 91.00 114 LEU A C 1
ATOM 908 O O . LEU A 1 114 ? -1.971 -10.123 4.486 1.00 91.00 114 LEU A O 1
ATOM 912 N N . VAL A 1 115 ? -0.261 -11.454 3.883 1.00 93.50 115 VAL A N 1
ATOM 913 C CA . VAL A 1 115 ? -0.136 -12.131 5.184 1.00 93.50 115 VAL A CA 1
ATOM 914 C C . VAL A 1 115 ? 0.228 -11.133 6.287 1.00 93.50 115 VAL A C 1
ATOM 916 O O . VAL A 1 115 ? -0.390 -11.142 7.354 1.00 93.50 115 VAL A O 1
ATOM 919 N N . LEU A 1 116 ? 1.177 -10.227 6.032 1.00 93.19 116 LEU A N 1
ATOM 920 C CA . LEU A 1 116 ? 1.576 -9.196 6.995 1.00 93.19 116 LEU A CA 1
ATOM 921 C C . LEU A 1 116 ? 0.440 -8.199 7.285 1.00 93.19 116 LEU A C 1
ATOM 923 O O . LEU A 1 116 ? 0.168 -7.887 8.446 1.00 93.19 116 LEU A O 1
ATOM 927 N N . CYS A 1 117 ? -0.273 -7.738 6.256 1.00 92.81 117 CYS A N 1
ATOM 928 C CA . CYS A 1 117 ? -1.448 -6.877 6.407 1.00 92.81 117 CYS A CA 1
ATOM 929 C C . CYS A 1 117 ? -2.579 -7.582 7.172 1.00 92.81 117 CYS A C 1
ATOM 931 O O . CYS A 1 117 ? -3.248 -6.956 7.999 1.00 92.81 117 CYS A O 1
ATOM 933 N N . PHE A 1 118 ? -2.776 -8.885 6.952 1.00 91.75 118 PHE A N 1
ATOM 934 C CA . PHE A 1 118 ? -3.753 -9.685 7.689 1.00 91.75 118 PHE A CA 1
ATOM 935 C C . PHE A 1 118 ? -3.374 -9.837 9.168 1.00 91.75 118 PHE A C 1
ATOM 937 O O . PHE A 1 118 ? -4.214 -9.624 10.044 1.00 91.75 118 PHE A O 1
ATOM 944 N N . ALA A 1 119 ? -2.100 -10.093 9.477 1.00 92.38 119 ALA A N 1
ATOM 945 C CA . ALA A 1 119 ? -1.602 -10.077 10.853 1.00 92.38 119 ALA A CA 1
ATOM 946 C C . ALA A 1 119 ? -1.820 -8.703 11.518 1.00 92.38 119 ALA A C 1
ATOM 948 O O . ALA A 1 119 ? -2.299 -8.620 12.653 1.00 92.38 119 ALA A O 1
ATOM 949 N N . GLY A 1 120 ? -1.563 -7.618 10.781 1.00 89.75 120 GLY A N 1
ATOM 950 C CA . GLY A 1 120 ? -1.858 -6.250 11.204 1.00 89.75 120 GLY A CA 1
ATOM 951 C C . GLY A 1 120 ? -3.343 -6.013 11.497 1.00 89.75 120 GLY A C 1
ATOM 952 O O . GLY A 1 120 ? -3.685 -5.350 12.479 1.00 89.75 120 GLY A O 1
ATOM 953 N N . MET A 1 121 ? -4.239 -6.604 10.702 1.00 90.44 121 MET A N 1
ATOM 954 C CA . MET A 1 121 ? -5.680 -6.564 10.948 1.00 90.44 121 MET A CA 1
ATOM 955 C C . MET A 1 121 ? -6.062 -7.295 12.234 1.00 90.44 121 MET A C 1
ATOM 957 O O . MET A 1 121 ? -6.806 -6.733 13.037 1.00 90.44 121 MET A O 1
ATOM 961 N N . ILE A 1 122 ? -5.551 -8.510 12.461 1.00 91.12 122 ILE A N 1
ATOM 962 C CA . ILE A 1 122 ? -5.806 -9.270 13.696 1.00 91.12 122 ILE A CA 1
ATOM 963 C C . ILE A 1 122 ? -5.343 -8.459 14.911 1.00 91.12 122 ILE A C 1
ATOM 965 O O . ILE A 1 122 ? -6.086 -8.306 15.886 1.00 91.12 122 ILE A O 1
ATOM 969 N N . PHE A 1 123 ? -4.146 -7.874 14.832 1.00 90.38 123 PHE A N 1
ATOM 970 C CA . PHE A 1 123 ? -3.620 -7.001 15.874 1.00 90.38 123 PHE A CA 1
ATOM 971 C C . PHE A 1 123 ? -4.547 -5.805 16.129 1.00 90.38 123 PHE A C 1
ATOM 973 O O . PHE A 1 123 ? -4.980 -5.588 17.265 1.00 90.38 123 PHE A O 1
ATOM 980 N N . ALA A 1 124 ? -4.917 -5.065 15.081 1.00 88.00 124 ALA A N 1
ATOM 981 C CA . ALA A 1 124 ? -5.800 -3.910 15.196 1.00 88.00 124 ALA A CA 1
ATOM 982 C C . ALA A 1 124 ? -7.181 -4.296 15.751 1.00 88.00 124 ALA A C 1
ATOM 984 O O . ALA A 1 124 ? -7.738 -3.572 16.577 1.00 88.00 124 ALA A O 1
ATOM 985 N N . TYR A 1 125 ? -7.708 -5.460 15.368 1.00 87.31 125 TYR A N 1
ATOM 986 C CA . TYR A 1 125 ? -8.971 -5.998 15.865 1.00 87.31 125 TYR A CA 1
ATOM 987 C C . TYR A 1 125 ? -8.912 -6.339 17.358 1.00 87.31 125 TYR A C 1
ATOM 989 O O . TYR A 1 125 ? -9.863 -6.054 18.087 1.00 87.31 125 TYR A O 1
ATOM 997 N N . SER A 1 126 ? -7.787 -6.889 17.830 1.00 86.81 126 SER A N 1
ATOM 998 C CA . SER A 1 126 ? -7.566 -7.208 19.247 1.00 86.81 126 SER A CA 1
ATOM 999 C C . SER A 1 126 ? -7.441 -5.963 20.134 1.00 86.81 126 SER A C 1
ATOM 1001 O O . SER A 1 126 ? -7.828 -5.987 21.302 1.00 86.81 126 SER A O 1
ATOM 1003 N N . LYS A 1 127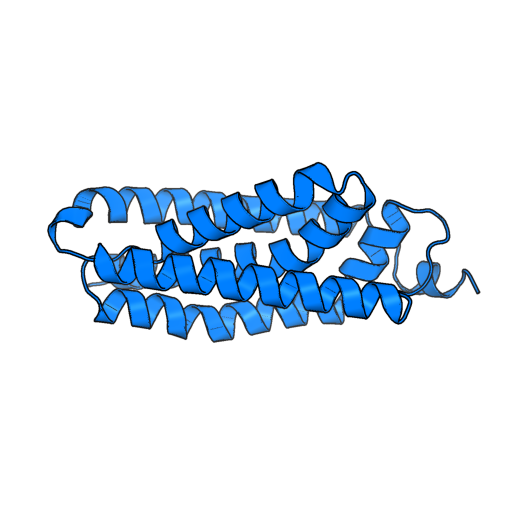 ? -6.916 -4.859 19.583 1.00 84.88 127 LYS A N 1
ATOM 1004 C CA . LYS A 1 127 ? -6.676 -3.610 20.319 1.00 84.88 127 LYS A CA 1
ATOM 1005 C C . LYS A 1 127 ? -7.778 -2.569 20.160 1.00 84.88 127 LYS A C 1
ATOM 1007 O O . LYS A 1 127 ? -7.849 -1.667 20.989 1.00 84.88 127 LYS A O 1
ATOM 1012 N N . SER A 1 128 ? -8.640 -2.682 19.149 1.00 78.06 128 SER A N 1
ATOM 1013 C CA . SER A 1 128 ? -9.736 -1.739 18.899 1.00 78.06 128 SER A CA 1
ATOM 1014 C C . SER A 1 128 ? -10.644 -1.601 20.130 1.00 78.06 128 SER A C 1
ATOM 1016 O O . SER A 1 128 ? -11.312 -2.546 20.547 1.00 78.06 128 SER A O 1
ATOM 1018 N N . SER A 1 129 ? -10.631 -0.412 20.737 1.00 75.50 129 SER A N 1
ATOM 1019 C CA . SER A 1 129 ? -11.312 -0.098 21.996 1.00 75.50 129 SER A CA 1
ATOM 1020 C C . SER A 1 129 ? -11.599 1.403 22.090 1.00 75.50 129 SER A C 1
ATOM 1022 O O . SER A 1 129 ? -10.878 2.221 21.512 1.00 75.50 129 SER A O 1
ATOM 1024 N N . GLU A 1 130 ? -12.597 1.796 22.887 1.00 68.62 130 GLU A N 1
ATOM 1025 C CA . GLU A 1 130 ? -12.946 3.207 23.112 1.00 68.62 130 GLU A CA 1
ATOM 1026 C C . GLU A 1 130 ? -11.801 4.048 23.701 1.00 68.62 130 GLU A C 1
ATOM 1028 O O . GLU A 1 130 ? -11.781 5.272 23.544 1.00 68.62 130 GLU A O 1
ATOM 1033 N N . LYS A 1 131 ? -10.810 3.406 24.334 1.00 69.50 131 LYS A N 1
ATOM 1034 C CA . LYS A 1 131 ? -9.624 4.064 24.911 1.00 69.50 131 LYS A CA 1
ATOM 1035 C C . LYS A 1 131 ? -8.680 4.665 23.852 1.00 69.50 131 LYS A C 1
ATOM 1037 O O . LYS A 1 131 ? -7.787 5.433 24.199 1.00 69.50 131 LYS A O 1
ATOM 1042 N N . ILE A 1 132 ? -8.887 4.376 22.563 1.00 75.06 132 ILE A N 1
ATOM 1043 C CA . ILE A 1 132 ? -8.004 4.786 21.452 1.00 75.06 132 ILE A CA 1
ATOM 1044 C C . ILE A 1 132 ? -8.372 6.171 20.866 1.00 75.06 132 ILE A C 1
ATOM 1046 O O . ILE A 1 132 ? -7.683 6.681 19.986 1.00 75.06 132 ILE A O 1
ATOM 1050 N N . LYS A 1 133 ? -9.385 6.869 21.405 1.00 72.94 133 LYS A N 1
ATOM 1051 C CA . LYS A 1 133 ? -9.870 8.184 20.917 1.00 72.94 133 LYS A CA 1
ATOM 1052 C C . LYS A 1 133 ? -8.773 9.213 20.592 1.00 72.94 133 LYS A C 1
ATOM 1054 O O . LYS A 1 133 ? -8.845 9.876 19.559 1.00 72.94 133 LYS A O 1
ATOM 1059 N N . ARG A 1 134 ? -7.737 9.344 21.437 1.00 71.12 134 ARG A N 1
ATOM 1060 C CA . ARG A 1 134 ? -6.627 10.294 21.202 1.00 71.12 134 ARG A CA 1
ATOM 1061 C C . ARG A 1 134 ? -5.788 9.912 19.974 1.00 71.12 134 ARG A C 1
ATOM 1063 O O . ARG A 1 134 ? -5.413 10.792 19.204 1.00 71.12 134 ARG A O 1
ATOM 1070 N N . TYR A 1 135 ? -5.557 8.620 19.756 1.00 76.62 135 TYR A N 1
ATOM 1071 C CA . TYR A 1 135 ? -4.792 8.117 18.614 1.00 76.62 135 TYR A CA 1
ATOM 1072 C C . TYR A 1 135 ? -5.534 8.303 17.293 1.00 76.62 135 TYR A C 1
ATOM 1074 O O . TYR A 1 135 ? -4.893 8.574 16.292 1.00 76.62 135 TYR A O 1
ATOM 1082 N N . ILE A 1 136 ? -6.868 8.243 17.277 1.00 76.88 136 ILE A N 1
ATOM 1083 C CA . ILE A 1 136 ? -7.673 8.376 16.046 1.00 76.88 136 ILE A CA 1
ATOM 1084 C C . ILE A 1 136 ? -7.548 9.769 15.420 1.00 76.88 136 ILE A C 1
ATOM 1086 O O . ILE A 1 136 ? -7.522 9.904 14.197 1.00 76.88 136 ILE A O 1
ATOM 1090 N N . LYS A 1 137 ? -7.444 10.820 16.242 1.00 76.00 137 LYS A N 1
ATOM 1091 C CA . LYS A 1 137 ? -7.251 12.185 15.733 1.00 76.00 137 LYS A CA 1
ATOM 1092 C C . LYS A 1 137 ? -5.870 12.351 15.091 1.00 76.00 137 LYS A C 1
ATOM 1094 O O . LYS A 1 137 ? -5.772 12.929 14.014 1.00 76.00 137 LYS A O 1
ATOM 1099 N N . VAL A 1 138 ? -4.831 11.816 15.737 1.00 83.69 138 VAL A N 1
ATOM 1100 C CA . VAL A 1 138 ? -3.456 11.822 15.209 1.00 83.69 138 VAL A CA 1
ATOM 1101 C C . VAL A 1 138 ? -3.364 10.956 13.951 1.00 83.69 138 VAL A C 1
ATOM 1103 O O . VAL A 1 138 ? -2.855 11.415 12.940 1.00 83.69 138 VAL A O 1
ATOM 1106 N N . GLN A 1 139 ? -3.956 9.761 13.978 1.00 85.62 139 GLN A N 1
ATOM 1107 C CA . GLN A 1 139 ? -4.053 8.829 12.855 1.00 85.62 139 GLN A CA 1
ATOM 1108 C C . GLN A 1 139 ? -4.633 9.499 11.608 1.00 85.62 139 GLN A C 1
ATOM 1110 O O . GLN A 1 139 ? -4.056 9.352 10.539 1.00 85.62 139 GLN A O 1
ATOM 1115 N N . SER A 1 140 ? -5.725 10.262 11.733 1.00 81.62 140 SER A N 1
ATOM 1116 C CA . SER A 1 140 ? -6.312 10.979 10.593 1.00 81.62 140 SER A CA 1
ATOM 1117 C C . SER A 1 140 ? -5.337 11.977 9.977 1.00 81.62 140 SER A C 1
ATOM 1119 O O . SER A 1 140 ? -5.239 12.060 8.758 1.00 81.62 140 SER A O 1
ATOM 1121 N N . LEU A 1 141 ? -4.635 12.749 10.811 1.00 87.19 141 LEU A N 1
ATOM 1122 C CA . LEU A 1 141 ? -3.695 13.765 10.348 1.00 87.19 141 LEU A CA 1
ATOM 1123 C C . LEU A 1 141 ? -2.484 13.113 9.676 1.00 87.19 141 LEU A C 1
ATOM 1125 O O . LEU A 1 141 ? -2.130 13.472 8.557 1.00 87.19 141 LEU A O 1
ATOM 1129 N N . THR A 1 142 ? -1.889 12.117 10.331 1.00 88.25 142 THR A N 1
ATOM 1130 C CA . THR A 1 142 ? -0.780 11.333 9.781 1.00 88.25 142 THR A CA 1
ATOM 1131 C C . THR A 1 142 ? -1.191 10.620 8.493 1.00 88.25 142 THR A C 1
ATOM 1133 O O . THR A 1 142 ? -0.421 10.601 7.541 1.00 88.25 142 THR A O 1
ATOM 1136 N N . GLY A 1 143 ? -2.416 10.094 8.422 1.00 87.19 143 GLY A N 1
ATOM 1137 C CA . GLY A 1 143 ? -2.962 9.446 7.231 1.00 87.19 143 GLY A CA 1
ATOM 1138 C C . GLY A 1 143 ? -3.051 10.385 6.028 1.00 87.19 143 GLY A C 1
ATOM 1139 O O . GLY A 1 143 ? -2.655 9.988 4.934 1.00 87.19 143 GLY A O 1
ATOM 1140 N N . ILE A 1 144 ? -3.483 11.639 6.229 1.00 90.56 144 ILE A N 1
ATOM 1141 C CA . ILE A 1 144 ? -3.483 12.669 5.172 1.00 90.56 144 ILE A CA 1
ATOM 1142 C C . ILE A 1 144 ? -2.058 12.936 4.687 1.00 90.56 144 ILE A C 1
ATOM 1144 O O . ILE A 1 144 ? -1.820 12.934 3.483 1.00 90.56 144 ILE A O 1
ATOM 1148 N N . TRP A 1 145 ? -1.108 13.142 5.603 1.00 92.31 145 TRP A N 1
ATOM 1149 C CA . TRP A 1 145 ? 0.287 13.405 5.235 1.00 92.31 145 TRP A CA 1
ATOM 1150 C C . TRP A 1 145 ? 0.904 12.253 4.444 1.00 92.31 145 TRP A C 1
ATOM 1152 O O . TRP A 1 145 ? 1.517 12.496 3.410 1.00 92.31 145 TRP A O 1
ATOM 1162 N N . ILE A 1 146 ? 0.697 11.009 4.886 1.00 90.94 146 ILE A N 1
ATOM 1163 C CA . ILE A 1 146 ? 1.173 9.818 4.171 1.00 90.94 146 ILE A CA 1
ATOM 1164 C C . ILE A 1 146 ? 0.517 9.728 2.792 1.00 90.94 146 ILE A C 1
ATOM 1166 O O . ILE A 1 146 ? 1.205 9.492 1.807 1.00 90.94 146 ILE A O 1
ATOM 1170 N N . PHE A 1 147 ? -0.795 9.945 2.702 1.00 90.25 147 PHE A N 1
ATOM 1171 C CA . PHE A 1 147 ? -1.518 9.892 1.433 1.00 90.25 147 PHE A CA 1
ATOM 1172 C C . PHE A 1 147 ? -0.996 10.932 0.433 1.00 90.25 147 PHE A C 1
ATOM 1174 O O . PHE A 1 147 ? -0.674 10.585 -0.700 1.00 90.25 147 PHE A O 1
ATOM 1181 N N . MET A 1 148 ? -0.835 12.185 0.868 1.00 91.69 148 MET A N 1
ATOM 1182 C CA . MET A 1 148 ? -0.287 13.254 0.029 1.00 91.69 148 MET A CA 1
ATOM 1183 C C . MET A 1 148 ? 1.154 12.968 -0.387 1.00 91.69 148 MET A C 1
ATOM 1185 O O . MET A 1 148 ? 1.487 13.125 -1.558 1.00 91.69 148 MET A O 1
ATOM 1189 N N . LEU A 1 149 ? 1.994 12.513 0.547 1.00 91.00 149 LEU A N 1
ATOM 1190 C CA . LEU A 1 149 ? 3.377 12.144 0.258 1.00 91.00 149 LEU A CA 1
ATOM 1191 C C . LEU A 1 149 ? 3.442 11.048 -0.806 1.00 91.00 149 LEU A C 1
ATOM 1193 O O . LEU A 1 149 ? 4.196 11.178 -1.763 1.00 91.00 149 LEU A O 1
ATOM 1197 N N . MET A 1 150 ? 2.625 10.003 -0.672 1.00 88.94 150 MET A N 1
ATOM 1198 C CA . MET A 1 150 ? 2.586 8.909 -1.638 1.00 88.94 150 MET A CA 1
ATOM 1199 C C . MET A 1 150 ? 2.147 9.377 -3.023 1.00 88.94 150 MET A C 1
ATOM 1201 O O . MET A 1 150 ? 2.772 8.991 -4.003 1.00 88.94 150 MET A O 1
ATOM 1205 N N . ILE A 1 151 ? 1.126 10.234 -3.120 1.00 88.06 151 ILE A N 1
ATOM 1206 C CA . ILE A 1 151 ? 0.699 10.799 -4.409 1.00 88.06 151 ILE A CA 1
ATOM 1207 C C . ILE A 1 151 ? 1.822 11.623 -5.037 1.00 88.06 151 ILE A C 1
ATOM 1209 O O . ILE A 1 151 ? 2.107 11.450 -6.217 1.00 88.06 151 ILE A O 1
ATOM 1213 N N . ILE A 1 152 ? 2.475 12.492 -4.258 1.00 89.62 152 ILE A N 1
ATOM 1214 C CA . ILE A 1 152 ? 3.577 13.331 -4.746 1.00 89.62 152 ILE A CA 1
ATOM 1215 C C . ILE A 1 152 ? 4.731 12.462 -5.243 1.00 89.62 152 ILE A C 1
ATOM 1217 O O . ILE A 1 152 ? 5.236 12.701 -6.333 1.00 89.62 152 ILE A O 1
ATOM 1221 N N . VAL A 1 153 ? 5.128 11.445 -4.475 1.00 87.44 153 VAL A N 1
ATOM 1222 C CA . VAL A 1 153 ? 6.209 10.527 -4.858 1.00 87.44 153 VAL A CA 1
ATOM 1223 C C . VAL A 1 153 ? 5.845 9.766 -6.128 1.00 87.44 153 VAL A C 1
ATOM 1225 O O . VAL A 1 153 ? 6.652 9.725 -7.049 1.00 87.44 153 VAL A O 1
ATOM 1228 N N . VAL A 1 154 ? 4.633 9.209 -6.210 1.00 86.50 154 VAL A N 1
ATOM 1229 C CA . VAL A 1 154 ? 4.181 8.461 -7.392 1.00 86.50 154 VAL A CA 1
ATOM 1230 C C . VAL A 1 154 ? 4.150 9.359 -8.625 1.00 86.50 154 VAL A C 1
ATOM 1232 O O . VAL A 1 154 ? 4.706 8.977 -9.649 1.00 86.50 154 VAL A O 1
ATOM 1235 N N . ALA A 1 155 ? 3.569 10.556 -8.512 1.00 87.94 155 ALA A N 1
ATOM 1236 C CA . ALA A 1 155 ? 3.489 11.520 -9.605 1.00 87.94 155 ALA A CA 1
ATOM 1237 C C . ALA A 1 155 ? 4.867 12.047 -10.024 1.00 87.94 155 ALA A C 1
ATOM 1239 O O . ALA A 1 155 ? 5.103 12.251 -11.205 1.00 87.94 155 ALA A O 1
ATOM 1240 N N . TYR A 1 156 ? 5.784 12.253 -9.077 1.00 88.56 156 TYR A N 1
ATOM 1241 C CA . TYR A 1 156 ? 7.152 12.666 -9.378 1.00 88.56 156 TYR A CA 1
ATOM 1242 C C . TYR A 1 156 ? 7.929 11.563 -10.101 1.00 88.56 156 TYR A C 1
ATOM 1244 O O . TYR A 1 156 ? 8.577 11.826 -11.106 1.00 88.56 156 TYR A O 1
ATOM 1252 N N . LEU A 1 157 ? 7.850 10.324 -9.616 1.00 86.00 157 LEU A N 1
ATOM 1253 C CA . LEU A 1 157 ? 8.492 9.179 -10.259 1.00 86.00 157 LEU A CA 1
ATOM 1254 C C . LEU A 1 157 ? 7.933 8.938 -11.668 1.00 86.00 157 LEU A C 1
ATOM 1256 O O . LEU A 1 157 ? 8.700 8.701 -12.593 1.00 86.00 157 LEU A O 1
ATOM 1260 N N . GLU A 1 158 ? 6.623 9.112 -11.852 1.00 86.75 158 GLU A N 1
ATOM 1261 C CA . GLU A 1 158 ? 5.959 9.032 -13.157 1.00 86.75 158 GLU A CA 1
ATOM 1262 C C . GLU A 1 158 ? 6.592 9.971 -14.199 1.00 86.75 158 GLU A C 1
ATOM 1264 O O . GLU A 1 158 ? 6.697 9.595 -15.364 1.00 86.75 158 GLU A O 1
ATOM 1269 N N . THR A 1 159 ? 7.068 11.163 -13.804 1.00 87.56 159 THR A N 1
ATOM 1270 C CA . THR A 1 159 ? 7.741 12.086 -14.739 1.00 87.56 159 THR A CA 1
ATOM 1271 C C . THR A 1 159 ? 9.181 11.696 -15.064 1.00 87.56 159 THR A C 1
ATOM 1273 O O . THR A 1 159 ? 9.755 12.262 -15.987 1.00 87.56 159 THR A O 1
ATOM 1276 N N . GLN A 1 160 ? 9.800 10.814 -14.275 1.00 88.06 160 GLN A N 1
ATOM 1277 C CA . GLN A 1 160 ? 11.183 10.367 -14.488 1.00 88.06 160 GLN A CA 1
ATOM 1278 C C . GLN A 1 160 ? 11.260 9.123 -15.373 1.00 88.06 160 GLN A C 1
ATOM 1280 O O . GLN A 1 160 ? 12.310 8.826 -15.939 1.00 88.06 160 GLN A O 1
ATOM 1285 N N . PHE A 1 161 ? 10.170 8.368 -15.459 1.00 88.88 161 PHE A N 1
ATOM 1286 C CA . PHE A 1 161 ? 10.174 7.080 -16.126 1.00 88.88 161 PHE A CA 1
ATOM 1287 C C . 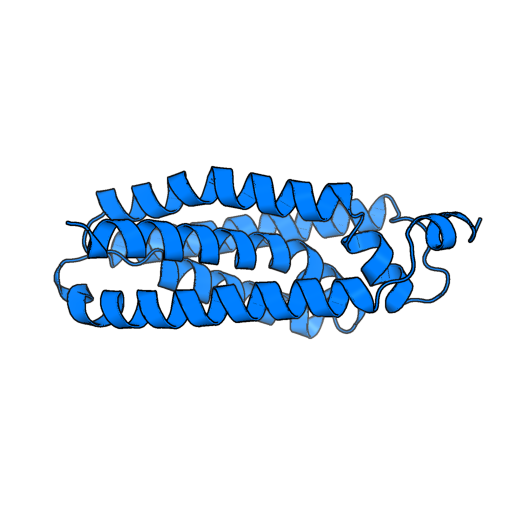PHE A 1 161 ? 10.194 7.208 -17.655 1.00 88.88 161 PHE A C 1
ATOM 1289 O O . PHE A 1 161 ? 9.519 8.081 -18.207 1.00 88.88 161 PHE A O 1
ATOM 1296 N N . PRO A 1 162 ? 10.915 6.311 -18.359 1.00 87.69 162 PRO A N 1
ATOM 1297 C CA . PRO A 1 162 ? 10.905 6.271 -19.816 1.00 87.69 162 PRO A CA 1
ATOM 1298 C C . PRO A 1 162 ? 9.499 5.962 -20.326 1.00 87.69 162 PRO A C 1
ATOM 1300 O O . PRO A 1 162 ? 8.728 5.260 -19.668 1.00 87.69 162 PRO A O 1
ATOM 1303 N N . ALA A 1 163 ? 9.148 6.456 -21.510 1.00 86.44 163 ALA A N 1
ATOM 1304 C CA . ALA A 1 163 ? 7.842 6.168 -22.074 1.00 86.44 163 ALA A CA 1
ATOM 1305 C C . ALA A 1 163 ? 7.723 4.676 -22.427 1.00 86.44 163 ALA A C 1
ATOM 1307 O O . ALA A 1 163 ? 8.685 4.024 -22.825 1.00 86.44 163 ALA A O 1
ATOM 1308 N N . TYR A 1 164 ? 6.520 4.110 -22.289 1.00 83.31 164 TYR A N 1
ATOM 1309 C CA . TYR A 1 164 ? 6.334 2.663 -22.454 1.00 83.31 164 TYR A CA 1
ATOM 1310 C C . TYR A 1 164 ? 6.685 2.162 -23.867 1.00 83.31 164 TYR A C 1
ATOM 1312 O O . TYR A 1 164 ? 7.183 1.052 -24.023 1.00 83.31 164 TYR A O 1
ATOM 1320 N N . HIS A 1 165 ? 6.476 2.991 -24.894 1.00 82.31 165 HIS A N 1
ATOM 1321 C CA . HIS A 1 165 ? 6.846 2.652 -26.270 1.00 82.31 165 HIS A CA 1
ATOM 1322 C C . HIS A 1 165 ? 8.363 2.494 -26.453 1.00 82.31 165 HIS A C 1
ATOM 1324 O O . HIS A 1 165 ? 8.785 1.579 -27.155 1.00 82.31 165 HIS A O 1
ATOM 1330 N N . ASP A 1 166 ? 9.171 3.311 -25.769 1.00 80.88 166 ASP A N 1
ATOM 1331 C CA . ASP A 1 166 ? 10.633 3.207 -25.799 1.00 80.88 166 ASP A CA 1
ATOM 1332 C C . ASP A 1 166 ? 11.097 1.903 -25.140 1.00 80.88 166 ASP A C 1
ATOM 1334 O O . ASP A 1 166 ? 12.008 1.240 -25.630 1.00 80.88 166 ASP A O 1
ATOM 1338 N N . VAL A 1 167 ? 10.414 1.466 -24.078 1.00 81.12 167 VAL A N 1
ATOM 1339 C CA . VAL A 1 167 ? 10.715 0.198 -23.394 1.00 81.12 167 VAL A CA 1
ATOM 1340 C C . VAL A 1 167 ? 10.501 -1.021 -24.302 1.00 81.12 167 VAL A C 1
ATOM 1342 O O . VAL A 1 167 ? 11.271 -1.977 -24.246 1.00 81.12 167 VAL A O 1
ATOM 1345 N N . LEU A 1 168 ? 9.478 -0.996 -25.160 1.00 76.44 168 LEU A N 1
ATOM 1346 C CA . LEU A 1 168 ? 9.194 -2.088 -26.100 1.00 76.44 168 LEU A CA 1
ATOM 1347 C C . LEU A 1 168 ? 10.177 -2.143 -27.278 1.00 76.44 168 LEU A C 1
ATOM 1349 O O . LEU A 1 168 ? 10.236 -3.158 -27.967 1.00 76.44 168 LEU A O 1
ATOM 1353 N N . SER A 1 169 ? 10.932 -1.067 -27.514 1.00 68.56 169 SER A N 1
ATOM 1354 C CA . SER A 1 169 ? 11.893 -0.984 -28.618 1.00 68.56 169 SER A CA 1
ATOM 1355 C C . SER A 1 169 ? 13.234 -1.673 -28.333 1.00 68.56 169 SER A C 1
ATOM 1357 O O . SER A 1 169 ? 14.010 -1.870 -29.260 1.00 68.56 169 SER A O 1
ATOM 1359 N N . TYR A 1 170 ? 13.488 -2.105 -27.089 1.00 60.06 170 TYR A N 1
ATOM 1360 C CA . TYR A 1 170 ? 14.691 -2.853 -26.683 1.00 60.06 170 TYR A CA 1
ATOM 1361 C C . TYR A 1 170 ? 14.710 -4.329 -27.145 1.00 60.06 170 TYR A C 1
ATOM 1363 O O . TYR A 1 170 ? 15.418 -5.150 -26.560 1.00 60.06 170 TYR A O 1
ATOM 1371 N N . HIS A 1 171 ? 13.923 -4.679 -28.166 1.00 52.69 171 HIS A N 1
ATOM 1372 C CA . HIS A 1 171 ? 13.871 -6.017 -28.757 1.00 52.69 171 HIS A CA 1
ATOM 1373 C C . HIS A 1 171 ? 14.872 -6.201 -29.897 1.00 52.69 171 HIS A C 1
ATOM 1375 O O . HIS A 1 171 ? 14.959 -5.308 -30.768 1.00 52.69 171 HIS A O 1
#

Radius of gyration: 17.34 Å; chains: 1; bounding box: 40×29×54 Å

pLDDT: mean 85.85, std 7.36, range [52.69, 94.56]

Secondary structure (DSSP, 8-state):
-HHHHHHHHHHHHHHHHHHHHHHHHHHHHHHH-HHHHHHHHHHHHHHHHHHH--SSHHHHHHHHHHHHHHHHHHHHHHHHTTHHHHHHHHHSTT--SPPHHHHHHHHHHHHHHHHHHHHHHHHHHHH--GGGHHHHHHHHHHHHHHHHHHHHHHHHHHHHSPPHHHHHT--

Foldseek 3Di:
DVVLVLLLLLLLLLLLLLLLVLLLVLLVCCVVPVVVSVVSLLVSLLLLLLSLAAADPVSSVSSPVSNVVSNVVNNVVCVVQVVNLQLVCLVPPLPFDQDPVSVVVSVVSNVVSVVSNVVSSVVSSVPNHNVCVVSSVVSSVVSVVSSVVSVVVSVVSSVSTDHNVVSNVSD

Sequence (171 aa):
MKFKTINTIICSATMSVITVSAIFLAEIIGIANELFRLPYLLVVAVIYAAMLLSESKKQLLLKWVLSLPFSFFCFEYFWQTHYSIRALNWIIEGYGTQSAGGNFSGFIVLILLLVLCFAGMIFAYSKSSEKIKRYIKVQSLTGIWIFMLMIIVVAYLETQFPAYHDVLSYH